Protein AF-A0A6G9EM21-F1 (afdb_monomer)

Structure (mmCIF, N/CA/C/O backbone):
data_AF-A0A6G9EM21-F1
#
_entry.id   AF-A0A6G9EM21-F1
#
loop_
_atom_site.group_PDB
_atom_site.id
_atom_site.type_symbol
_atom_site.label_atom_id
_atom_site.label_alt_id
_atom_site.label_comp_id
_atom_site.label_asym_id
_atom_site.label_entity_id
_atom_site.label_seq_id
_atom_site.pdbx_PDB_ins_code
_atom_site.Cartn_x
_atom_site.Cartn_y
_atom_site.Cartn_z
_atom_site.occupancy
_atom_site.B_iso_or_equiv
_atom_site.auth_seq_id
_atom_site.auth_comp_id
_atom_site.auth_asym_id
_atom_site.auth_atom_id
_atom_site.pdbx_PDB_model_num
ATOM 1 N N . LEU A 1 1 ? 14.519 4.868 7.957 1.00 59.94 1 LEU A N 1
ATOM 2 C CA . LEU A 1 1 ? 13.894 4.980 9.304 1.00 59.94 1 LEU A CA 1
ATOM 3 C C . LEU A 1 1 ? 13.442 6.405 9.648 1.00 59.94 1 LEU A C 1
ATOM 5 O O . LEU A 1 1 ? 12.243 6.588 9.795 1.00 59.94 1 LEU A O 1
ATOM 9 N N . GLN A 1 2 ? 14.322 7.418 9.740 1.00 82.00 2 GLN A N 1
ATOM 10 C CA . GLN A 1 2 ? 13.889 8.797 10.069 1.00 82.00 2 GLN A CA 1
ATOM 11 C C . GLN A 1 2 ? 12.864 9.377 9.078 1.00 82.00 2 GLN A C 1
ATOM 13 O O . GLN A 1 2 ? 11.896 9.990 9.519 1.00 82.00 2 GLN A O 1
ATOM 18 N N . THR A 1 3 ? 13.033 9.134 7.773 1.00 92.06 3 THR A N 1
ATOM 19 C CA . THR A 1 3 ? 12.125 9.622 6.719 1.00 92.06 3 THR A CA 1
ATOM 20 C C . THR A 1 3 ? 10.688 9.144 6.922 1.00 92.06 3 THR A C 1
ATOM 22 O O . THR A 1 3 ? 9.779 9.961 7.021 1.00 92.06 3 THR A O 1
ATOM 25 N N . ILE A 1 4 ? 10.485 7.829 7.063 1.00 96.50 4 ILE A N 1
ATOM 26 C CA . ILE A 1 4 ? 9.148 7.239 7.206 1.00 96.50 4 ILE A CA 1
ATOM 27 C C . ILE A 1 4 ? 8.507 7.598 8.544 1.00 96.50 4 ILE A C 1
ATOM 29 O O . ILE A 1 4 ? 7.344 7.985 8.572 1.00 96.50 4 ILE A O 1
ATOM 33 N N . VAL A 1 5 ? 9.257 7.540 9.650 1.00 96.94 5 VAL A N 1
ATOM 34 C CA . VAL A 1 5 ? 8.720 7.952 10.957 1.00 96.94 5 VAL A CA 1
ATOM 35 C C . VAL A 1 5 ? 8.294 9.423 10.917 1.00 96.94 5 VAL A C 1
ATOM 37 O O . VAL A 1 5 ? 7.222 9.761 11.410 1.00 96.94 5 VAL A O 1
ATOM 40 N N . GLY A 1 6 ? 9.088 10.294 10.283 1.00 96.69 6 GLY A N 1
ATOM 41 C CA . GLY A 1 6 ? 8.722 11.690 10.048 1.00 96.69 6 GLY A CA 1
ATOM 42 C C . GLY A 1 6 ? 7.448 11.824 9.212 1.00 96.69 6 GLY A C 1
ATOM 43 O O . GLY A 1 6 ? 6.511 12.490 9.642 1.00 96.69 6 GLY A O 1
ATOM 44 N N . MET A 1 7 ? 7.373 11.139 8.069 1.00 97.69 7 MET A N 1
ATOM 45 C CA . MET A 1 7 ? 6.186 11.130 7.206 1.00 97.69 7 MET A CA 1
ATOM 46 C C . MET A 1 7 ? 4.927 10.727 7.983 1.00 97.69 7 MET A C 1
ATOM 48 O O . MET A 1 7 ? 3.923 11.440 7.952 1.00 97.69 7 MET A O 1
ATOM 52 N N . VAL A 1 8 ? 4.978 9.612 8.715 1.00 98.38 8 VAL A N 1
ATOM 53 C CA . VAL A 1 8 ? 3.813 9.093 9.436 1.00 98.38 8 VAL A CA 1
ATOM 54 C C . VAL A 1 8 ? 3.415 10.022 10.579 1.00 98.38 8 VAL A C 1
ATOM 56 O O . VAL A 1 8 ? 2.252 10.405 10.672 1.00 98.38 8 VAL A O 1
ATOM 59 N N . VAL A 1 9 ? 4.359 10.441 11.424 1.00 98.19 9 VAL A N 1
ATOM 60 C CA . VAL A 1 9 ? 4.054 11.285 12.593 1.00 98.19 9 VAL A CA 1
ATOM 61 C C . VAL A 1 9 ? 3.484 12.646 12.181 1.00 98.19 9 VAL A C 1
ATOM 63 O O . VAL A 1 9 ? 2.595 13.163 12.861 1.00 98.19 9 VAL A O 1
ATOM 66 N N . TYR A 1 10 ? 3.962 13.224 11.076 1.00 98.12 10 TYR A N 1
ATOM 67 C CA . TYR A 1 10 ? 3.528 14.549 10.629 1.00 98.12 10 TYR A CA 1
ATOM 68 C C . TYR A 1 10 ? 2.214 14.505 9.835 1.00 98.12 10 TYR A C 1
ATOM 70 O O . TYR A 1 10 ? 1.411 15.431 9.961 1.00 98.12 10 TYR A O 1
ATOM 78 N N . SER A 1 11 ? 1.956 13.436 9.075 1.00 98.25 11 SER A N 1
ATOM 79 C CA . SER A 1 11 ? 0.751 13.322 8.240 1.00 98.25 11 SER A CA 1
ATOM 80 C C . SER A 1 11 ? -0.415 12.613 8.942 1.00 98.25 11 SER A C 1
ATOM 82 O O . SER A 1 11 ? -1.553 13.071 8.852 1.00 98.25 11 SER A O 1
ATOM 84 N N . TRP A 1 12 ? -0.163 11.563 9.734 1.00 98.56 12 TRP A N 1
ATOM 85 C CA . TRP A 1 12 ? -1.188 10.849 10.520 1.00 98.56 12 TRP A CA 1
ATOM 86 C C . TRP A 1 12 ? -1.395 11.480 11.903 1.00 98.56 12 TRP A C 1
ATOM 88 O O . TRP A 1 12 ? -1.632 10.799 12.895 1.00 98.56 12 TRP A O 1
ATOM 98 N N . ALA A 1 13 ? -1.362 12.810 11.992 1.00 98.19 13 ALA A N 1
ATOM 99 C CA . ALA A 1 13 ? -1.308 13.563 13.250 1.00 98.19 13 ALA A CA 1
ATOM 100 C C . ALA A 1 13 ? -2.474 13.322 14.240 1.00 98.19 13 ALA A C 1
ATOM 102 O O . ALA A 1 13 ? -2.432 13.809 15.371 1.00 98.19 13 ALA A O 1
ATOM 103 N N . LYS A 1 14 ? -3.545 12.637 13.820 1.00 98.31 14 LYS A N 1
ATOM 104 C CA . LYS A 1 14 ? -4.740 12.360 14.636 1.00 98.31 14 LYS A CA 1
ATOM 105 C C . LYS A 1 14 ? -4.825 10.933 15.166 1.00 98.31 14 LYS A C 1
ATOM 107 O O . LYS A 1 14 ? -5.665 10.689 16.027 1.00 98.31 14 LYS A O 1
ATOM 112 N N . VAL A 1 15 ? -3.998 10.014 14.674 1.00 98.31 15 VAL A N 1
ATOM 113 C CA . VAL A 1 15 ? -4.057 8.608 15.092 1.00 98.31 15 VAL A CA 1
ATOM 114 C C . VAL A 1 15 ? -3.282 8.383 16.394 1.00 98.31 15 VAL A C 1
ATOM 116 O O . VAL A 1 15 ? -2.522 9.241 16.848 1.00 98.31 15 VAL A O 1
ATOM 119 N N . SER A 1 16 ? -3.493 7.232 17.029 1.00 98.50 16 SER A N 1
ATOM 120 C CA . SER A 1 16 ? -2.779 6.864 18.254 1.00 98.50 16 SER A CA 1
ATOM 121 C C . SER A 1 16 ? -1.279 6.644 18.004 1.00 98.50 16 SER A C 1
ATOM 123 O O . SER A 1 16 ? -0.853 6.356 16.887 1.00 98.50 16 SER A O 1
ATOM 125 N N . LYS A 1 17 ? -0.457 6.725 19.060 1.00 98.50 17 LYS A N 1
ATOM 126 C CA . LYS A 1 17 ? 0.992 6.466 18.956 1.00 98.50 17 LYS A CA 1
ATOM 127 C C . LYS A 1 17 ? 1.306 5.053 18.460 1.00 98.50 17 LYS A C 1
ATOM 129 O O . LYS A 1 17 ? 2.229 4.889 17.675 1.00 98.50 17 LYS A O 1
ATOM 134 N N . GLU A 1 18 ? 0.523 4.066 18.894 1.00 98.69 18 GLU A N 1
ATOM 135 C CA . GLU A 1 18 ? 0.646 2.679 18.432 1.00 98.69 18 GLU A CA 1
ATOM 136 C C . GLU A 1 18 ? 0.342 2.572 16.935 1.00 98.69 18 GLU A C 1
ATOM 138 O O . GLU A 1 18 ? 1.113 1.977 16.195 1.00 98.69 18 GLU A O 1
ATOM 143 N N . CYS A 1 19 ? -0.724 3.227 16.462 1.00 98.69 19 CYS A N 1
ATOM 144 C CA . CYS A 1 19 ? -1.044 3.257 15.036 1.00 98.69 19 CYS A CA 1
ATOM 145 C C . CYS A 1 19 ? 0.065 3.947 14.220 1.00 98.69 19 CYS A C 1
ATOM 147 O O . CYS A 1 19 ? 0.481 3.421 13.191 1.00 98.69 19 CYS A O 1
ATOM 149 N N . MET A 1 20 ? 0.623 5.065 14.706 1.00 98.69 20 MET A N 1
ATOM 150 C CA . MET A 1 20 ? 1.788 5.699 14.070 1.00 98.69 20 MET A CA 1
ATOM 151 C C . MET A 1 20 ? 3.000 4.759 14.013 1.00 98.69 20 MET A C 1
ATOM 153 O O . MET A 1 20 ? 3.685 4.715 12.993 1.00 98.69 20 MET A O 1
ATOM 157 N N . ALA A 1 21 ? 3.285 4.023 15.088 1.00 98.56 21 ALA A N 1
ATOM 158 C CA . ALA A 1 21 ? 4.412 3.096 15.143 1.00 98.56 21 ALA A CA 1
ATOM 159 C C . ALA A 1 21 ? 4.234 1.933 14.155 1.00 98.56 21 ALA A C 1
ATOM 161 O O . ALA A 1 21 ? 5.119 1.695 13.333 1.00 98.56 21 ALA A O 1
ATOM 162 N N . ASP A 1 22 ? 3.072 1.281 14.170 1.00 98.75 22 ASP A N 1
ATOM 163 C CA . ASP A 1 22 ? 2.783 0.132 13.306 1.00 98.75 22 ASP A CA 1
ATOM 164 C C . ASP A 1 22 ? 2.757 0.537 11.819 1.00 98.75 22 ASP A C 1
ATOM 166 O O . ASP A 1 22 ? 3.325 -0.161 10.975 1.00 98.75 22 ASP A O 1
ATOM 170 N N . LEU A 1 23 ? 2.187 1.706 11.487 1.00 98.81 23 LEU A N 1
ATOM 171 C CA . LEU A 1 23 ? 2.252 2.266 10.129 1.00 98.81 23 LEU A CA 1
ATOM 172 C C . LEU A 1 23 ? 3.681 2.641 9.723 1.00 98.81 23 LEU A C 1
ATOM 174 O O . LEU A 1 23 ? 4.060 2.441 8.571 1.00 98.81 23 LEU A O 1
ATOM 178 N N . SER A 1 24 ? 4.494 3.154 10.651 1.00 98.62 24 SER A N 1
ATOM 179 C CA . SER A 1 24 ? 5.898 3.471 10.364 1.00 98.62 24 SER A CA 1
ATOM 180 C C . SER A 1 24 ? 6.705 2.220 10.028 1.00 98.62 24 SER A C 1
ATOM 182 O O . SER A 1 24 ? 7.569 2.279 9.156 1.00 98.62 24 SER A O 1
ATOM 184 N N . ILE A 1 25 ? 6.427 1.092 10.689 1.00 98.56 25 ILE A N 1
ATOM 185 C CA . ILE A 1 25 ? 7.046 -0.196 10.353 1.00 98.56 25 ILE A CA 1
ATOM 186 C C . ILE A 1 25 ? 6.605 -0.630 8.950 1.00 98.56 25 ILE A C 1
ATOM 188 O O . ILE A 1 25 ? 7.458 -0.909 8.109 1.00 98.56 25 ILE A O 1
ATOM 192 N N . HIS A 1 26 ? 5.298 -0.603 8.668 1.00 98.62 26 HIS A N 1
ATOM 193 C CA . HIS A 1 26 ? 4.746 -0.993 7.362 1.00 98.62 26 HIS A CA 1
ATOM 194 C C . HIS A 1 26 ? 5.339 -0.192 6.200 1.00 98.62 26 HIS A C 1
ATOM 196 O O . HIS A 1 26 ? 5.901 -0.767 5.273 1.00 98.62 26 HIS A O 1
ATOM 202 N N . TYR A 1 27 ? 5.295 1.139 6.281 1.00 98.44 27 TYR A N 1
ATOM 203 C CA . TYR A 1 27 ? 5.839 2.002 5.230 1.00 98.44 27 TYR A CA 1
ATOM 204 C C . TYR A 1 27 ? 7.375 1.975 5.160 1.00 98.44 27 TYR A C 1
ATOM 206 O O . TYR A 1 27 ? 7.960 2.376 4.158 1.00 98.44 27 TYR A O 1
ATOM 214 N N . THR A 1 28 ? 8.057 1.498 6.209 1.00 98.31 28 THR A N 1
ATOM 215 C CA . THR A 1 28 ? 9.502 1.240 6.132 1.00 98.31 28 THR A CA 1
ATOM 216 C C . THR A 1 28 ? 9.778 -0.025 5.330 1.00 98.31 28 THR A C 1
ATOM 218 O O . THR A 1 28 ? 10.708 -0.016 4.532 1.00 98.31 28 THR A O 1
ATOM 221 N N . TYR A 1 29 ? 8.975 -1.084 5.482 1.00 98.12 29 TYR A N 1
ATOM 222 C CA . TYR A 1 29 ? 9.105 -2.271 4.634 1.00 98.12 29 TYR A CA 1
ATOM 223 C C . TYR A 1 29 ? 8.899 -1.942 3.157 1.00 98.12 29 TYR A C 1
ATOM 225 O O . TYR A 1 29 ? 9.672 -2.424 2.333 1.00 98.12 29 TYR A O 1
ATOM 233 N N . THR A 1 30 ? 7.900 -1.122 2.816 1.00 96.88 30 THR A N 1
ATOM 234 C CA . THR A 1 30 ? 7.664 -0.733 1.417 1.00 96.88 30 THR A CA 1
ATOM 235 C C . THR A 1 30 ? 8.831 0.079 0.861 1.00 96.88 30 THR A C 1
ATOM 237 O O . THR A 1 30 ? 9.348 -0.268 -0.190 1.00 96.88 30 THR A O 1
ATOM 240 N N . LEU A 1 31 ? 9.329 1.075 1.605 1.00 95.25 31 LEU A N 1
ATOM 241 C CA . LEU A 1 31 ? 10.490 1.864 1.176 1.00 95.25 31 LEU A CA 1
ATOM 242 C C . LEU A 1 31 ? 11.756 1.008 0.993 1.00 95.25 31 LEU A C 1
ATOM 244 O O . LEU A 1 31 ? 12.541 1.265 0.099 1.00 95.25 31 LEU A O 1
ATOM 248 N N . VAL A 1 32 ? 11.972 -0.012 1.828 1.00 95.00 32 VAL A N 1
ATOM 249 C CA . VAL A 1 32 ? 13.135 -0.908 1.681 1.00 95.00 32 VAL A CA 1
ATOM 250 C C . VAL A 1 32 ? 13.022 -1.799 0.439 1.00 95.00 32 VAL A C 1
ATOM 252 O O . VAL A 1 32 ? 14.046 -2.180 -0.120 1.00 95.00 32 VAL A O 1
ATOM 255 N N . LEU A 1 33 ? 11.805 -2.158 0.020 1.00 95.50 33 LEU A N 1
ATOM 256 C CA . LEU A 1 33 ? 11.597 -2.930 -1.208 1.00 95.50 33 LEU A CA 1
ATOM 257 C C . LEU A 1 33 ? 11.843 -2.087 -2.462 1.00 95.50 33 LEU A C 1
ATOM 259 O O . LEU A 1 33 ? 12.364 -2.626 -3.430 1.00 95.50 33 LEU A O 1
ATOM 263 N N . ASP A 1 34 ? 11.507 -0.798 -2.409 1.00 91.19 34 ASP A N 1
ATOM 264 C CA . ASP A 1 34 ? 11.747 0.184 -3.477 1.00 91.19 34 ASP A CA 1
ATOM 265 C C . ASP A 1 34 ? 13.225 0.208 -3.917 1.00 91.19 34 ASP A C 1
ATOM 267 O O . ASP A 1 34 ? 13.535 0.265 -5.100 1.00 91.19 34 ASP A O 1
ATOM 271 N N . ASP A 1 35 ? 14.145 0.044 -2.958 1.00 89.56 35 ASP A N 1
ATOM 272 C CA . ASP A 1 35 ? 15.595 -0.008 -3.192 1.00 89.56 35 ASP A CA 1
ATOM 273 C C . ASP A 1 35 ? 16.114 -1.411 -3.610 1.00 89.56 35 ASP A C 1
ATOM 275 O O . ASP A 1 35 ? 17.324 -1.609 -3.782 1.00 89.56 35 ASP A O 1
ATOM 279 N N . SER A 1 36 ? 15.250 -2.430 -3.715 1.00 91.25 36 SER A N 1
ATOM 280 C CA . SER A 1 36 ? 15.664 -3.806 -4.033 1.00 91.25 36 SER A CA 1
ATOM 281 C C . SER A 1 36 ? 15.890 -4.020 -5.532 1.00 91.25 36 SER A C 1
ATOM 283 O O . SER A 1 36 ? 15.151 -3.530 -6.379 1.00 91.25 36 SER A O 1
ATOM 285 N N . SER A 1 37 ? 16.889 -4.842 -5.863 1.00 91.81 37 SER A N 1
ATOM 286 C CA . SER A 1 37 ? 17.206 -5.264 -7.238 1.0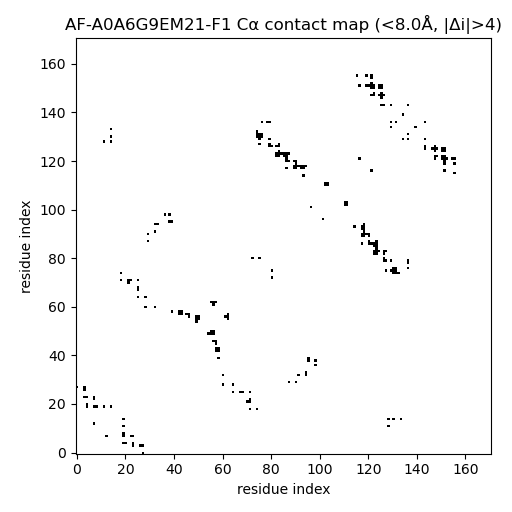0 91.81 37 SER A CA 1
ATOM 287 C C . SER A 1 37 ? 17.088 -6.779 -7.454 1.00 91.81 37 SER A C 1
ATOM 289 O O . SER A 1 37 ? 17.485 -7.287 -8.503 1.00 91.81 37 SER A O 1
ATOM 291 N N . ASP A 1 38 ? 16.556 -7.511 -6.471 1.00 91.38 38 ASP A N 1
ATOM 292 C CA . ASP A 1 38 ? 16.393 -8.962 -6.555 1.00 91.38 38 ASP A CA 1
ATOM 293 C C . ASP A 1 38 ? 15.192 -9.315 -7.445 1.00 91.38 38 ASP A C 1
ATOM 295 O O . ASP A 1 38 ? 14.087 -8.848 -7.181 1.00 91.38 38 ASP A O 1
ATOM 299 N N . ASP A 1 39 ? 15.379 -10.171 -8.458 1.00 95.25 39 ASP A N 1
ATOM 300 C CA . ASP A 1 39 ? 14.289 -10.635 -9.334 1.00 95.25 39 ASP A CA 1
ATOM 301 C C . ASP A 1 39 ? 13.228 -11.420 -8.529 1.00 95.25 39 ASP A C 1
ATOM 303 O O . ASP A 1 39 ? 13.528 -12.508 -8.017 1.00 95.25 39 ASP A O 1
ATOM 307 N N . PRO A 1 40 ? 11.973 -10.933 -8.436 1.00 96.62 40 PRO A N 1
ATOM 308 C CA . PRO A 1 40 ? 10.907 -11.607 -7.704 1.00 96.62 40 PRO A CA 1
ATOM 309 C C . PRO A 1 40 ? 10.452 -12.921 -8.344 1.00 96.62 40 PRO A C 1
ATOM 311 O O . PRO A 1 40 ? 9.860 -13.757 -7.652 1.00 96.62 40 PRO A O 1
ATOM 314 N N . HIS A 1 41 ? 10.700 -13.129 -9.645 1.00 97.75 41 HIS A N 1
ATOM 315 C CA . HIS A 1 41 ? 10.105 -14.223 -10.416 1.00 97.75 41 HIS A CA 1
ATOM 316 C C . HIS A 1 41 ? 10.253 -15.609 -9.759 1.00 97.75 41 HIS A C 1
ATOM 318 O O . HIS A 1 41 ? 9.231 -16.285 -9.586 1.00 97.75 41 HIS A O 1
ATOM 324 N N . PRO A 1 42 ? 11.453 -16.057 -9.327 1.00 98.00 42 PRO A N 1
ATOM 325 C CA . PRO A 1 42 ? 11.619 -17.391 -8.751 1.00 98.00 42 PRO A CA 1
ATOM 326 C C . PRO A 1 42 ? 10.843 -17.575 -7.443 1.00 98.00 42 PRO A C 1
ATOM 328 O O . PRO A 1 42 ? 10.323 -18.659 -7.179 1.00 98.00 42 PRO A O 1
ATOM 331 N N . ALA A 1 43 ? 10.745 -16.519 -6.632 1.00 97.31 43 ALA A N 1
ATOM 332 C CA . ALA A 1 43 ? 10.074 -16.549 -5.337 1.00 97.31 43 ALA A CA 1
ATOM 333 C C . ALA A 1 43 ? 8.543 -16.442 -5.450 1.00 97.31 43 ALA A C 1
ATOM 335 O O . ALA A 1 43 ? 7.837 -16.779 -4.500 1.00 97.31 43 ALA A O 1
ATOM 336 N N . MET A 1 44 ? 8.024 -16.015 -6.605 1.00 98.38 44 MET A N 1
ATOM 337 C CA . MET A 1 44 ? 6.587 -15.850 -6.845 1.00 98.38 44 MET A CA 1
ATOM 338 C C . MET A 1 44 ? 5.919 -17.061 -7.515 1.00 98.38 44 MET A C 1
ATOM 340 O O . MET A 1 44 ? 4.691 -17.111 -7.573 1.00 98.38 44 MET A O 1
ATOM 344 N N . LEU A 1 45 ? 6.683 -18.068 -7.966 1.00 98.38 45 LEU A N 1
ATOM 345 C CA . LEU A 1 45 ? 6.156 -19.242 -8.687 1.00 98.38 45 LEU A CA 1
ATOM 346 C C . LEU A 1 45 ? 5.033 -19.982 -7.942 1.00 98.38 45 LEU A C 1
ATOM 348 O O . LEU A 1 45 ? 4.077 -20.425 -8.571 1.00 98.38 45 LEU A O 1
ATOM 352 N N . ASN A 1 46 ? 5.142 -20.100 -6.616 1.00 98.06 46 ASN A N 1
ATOM 353 C CA . ASN A 1 46 ? 4.168 -20.804 -5.772 1.00 98.06 46 ASN A CA 1
ATOM 354 C C . ASN A 1 46 ? 3.368 -19.857 -4.864 1.00 98.06 46 ASN A C 1
ATOM 356 O O . ASN A 1 46 ? 2.684 -20.328 -3.957 1.00 98.06 46 ASN A O 1
ATOM 360 N N . TYR A 1 47 ? 3.427 -18.537 -5.101 1.00 98.56 47 TYR A N 1
ATOM 361 C CA . TYR A 1 47 ? 2.856 -17.521 -4.205 1.00 98.56 47 TYR A CA 1
ATOM 362 C C . TYR A 1 47 ? 1.413 -17.838 -3.795 1.00 98.56 47 TYR A C 1
ATOM 364 O O . TYR A 1 47 ? 1.074 -17.837 -2.609 1.00 98.56 47 TYR A O 1
ATOM 372 N N . PHE A 1 48 ? 0.565 -18.152 -4.778 1.00 98.50 48 PHE A N 1
ATOM 373 C CA . PHE A 1 48 ? -0.852 -18.414 -4.546 1.00 98.50 48 PHE A CA 1
ATOM 374 C C . PHE A 1 48 ? -1.096 -19.734 -3.807 1.00 98.50 48 PHE A C 1
ATOM 376 O O . PHE A 1 48 ? -1.893 -19.772 -2.870 1.00 98.50 48 PHE A O 1
ATOM 383 N N . ASP A 1 49 ? -0.397 -20.805 -4.189 1.00 98.56 49 ASP A N 1
ATOM 384 C CA . ASP A 1 49 ? -0.534 -22.111 -3.540 1.00 98.56 49 ASP A CA 1
ATOM 385 C C . ASP A 1 49 ? -0.053 -22.067 -2.086 1.00 98.56 49 ASP A C 1
ATOM 387 O O . ASP A 1 49 ? -0.637 -22.727 -1.219 1.00 98.56 49 ASP A O 1
ATOM 391 N N . ASP A 1 50 ? 1.004 -21.301 -1.806 1.00 98.56 50 ASP A N 1
ATOM 392 C CA . ASP A 1 50 ? 1.517 -21.072 -0.455 1.00 98.56 50 ASP A CA 1
ATOM 393 C C . ASP A 1 50 ? 0.551 -20.211 0.364 1.00 98.56 50 ASP A C 1
ATOM 395 O O . ASP A 1 50 ? 0.206 -20.587 1.487 1.00 98.56 50 ASP A O 1
ATOM 399 N N . LEU A 1 51 ? 0.017 -19.133 -0.222 1.00 98.06 51 LEU A N 1
ATOM 400 C CA . LEU A 1 51 ? -0.971 -18.264 0.421 1.00 98.06 51 LEU A CA 1
ATOM 401 C C . LEU A 1 51 ? -2.239 -19.038 0.801 1.00 98.06 51 LEU A C 1
ATOM 403 O O . LEU A 1 51 ? -2.677 -18.999 1.951 1.00 98.06 51 LEU A O 1
ATOM 407 N N . GLN A 1 52 ? -2.810 -19.775 -0.153 1.00 98.19 52 GLN A N 1
ATOM 408 C CA . GLN A 1 52 ? -4.045 -20.536 0.035 1.00 98.19 52 GLN A CA 1
ATOM 409 C C . GLN A 1 52 ? -3.885 -21.650 1.077 1.00 98.19 52 GLN A C 1
ATOM 411 O O . GLN A 1 52 ? -4.835 -21.980 1.790 1.00 98.19 52 GLN A O 1
ATOM 416 N N . ALA A 1 53 ? -2.693 -22.241 1.169 1.00 98.25 53 ALA A N 1
ATOM 417 C CA . ALA A 1 53 ? -2.393 -23.290 2.134 1.00 98.25 53 ALA A CA 1
ATOM 418 C C . ALA A 1 53 ? -1.900 -22.766 3.494 1.00 98.25 53 ALA A C 1
ATOM 420 O O . ALA A 1 53 ? -1.636 -23.578 4.383 1.00 98.25 53 ALA A O 1
ATOM 421 N N . GLY A 1 54 ? -1.755 -21.447 3.663 1.00 97.06 54 GLY A N 1
ATOM 422 C CA . GLY A 1 54 ? -1.226 -20.839 4.885 1.00 97.06 54 GLY A CA 1
ATOM 423 C C . GLY A 1 54 ? 0.244 -21.176 5.152 1.00 97.06 54 GLY A C 1
ATOM 424 O O . GLY A 1 54 ? 0.649 -21.251 6.311 1.00 97.06 54 GLY A O 1
ATOM 425 N N . ARG A 1 55 ? 1.030 -21.430 4.100 1.00 98.56 55 ARG A N 1
ATOM 426 C CA . ARG A 1 55 ? 2.484 -21.595 4.201 1.00 98.56 55 ARG A CA 1
ATOM 427 C C . ARG A 1 55 ? 3.162 -20.229 4.175 1.00 98.56 55 ARG A C 1
ATOM 429 O O . ARG A 1 55 ? 2.638 -19.268 3.613 1.00 98.56 55 ARG A O 1
ATOM 436 N N . GLU A 1 56 ? 4.329 -20.156 4.803 1.00 98.38 56 GLU A N 1
ATOM 437 C CA . GLU A 1 56 ? 5.194 -18.984 4.698 1.00 98.38 56 GLU A CA 1
ATOM 438 C C . GLU A 1 56 ? 5.548 -18.725 3.227 1.00 98.38 56 GLU A C 1
ATOM 440 O O . GLU A 1 56 ? 5.748 -19.659 2.450 1.00 98.38 56 GLU A O 1
ATOM 445 N N . GLN A 1 57 ? 5.586 -17.450 2.846 1.00 98.62 57 GLN A N 1
ATOM 446 C CA . GLN A 1 57 ? 5.890 -17.044 1.480 1.00 98.62 57 GLN A CA 1
ATOM 447 C C . GLN A 1 57 ? 7.376 -17.221 1.177 1.00 98.62 57 GLN A C 1
ATOM 449 O O . GLN A 1 57 ? 8.228 -16.899 2.001 1.00 98.62 57 GLN A O 1
ATOM 454 N N . SER A 1 58 ? 7.685 -17.677 -0.038 1.00 98.06 58 SER A N 1
ATOM 455 C CA . SER A 1 58 ? 9.072 -17.897 -0.470 1.00 98.06 58 SER A CA 1
ATOM 456 C C . SER A 1 58 ? 9.875 -16.593 -0.576 1.00 98.06 58 SER A C 1
ATOM 458 O O . SER A 1 58 ? 11.081 -16.587 -0.336 1.00 98.06 58 SER A O 1
ATOM 460 N N . HIS A 1 59 ? 9.223 -15.476 -0.919 1.00 97.94 59 HIS A N 1
ATOM 461 C CA . HIS A 1 59 ? 9.875 -14.169 -0.955 1.00 97.94 59 HIS A CA 1
ATOM 462 C C . HIS A 1 59 ? 10.022 -13.609 0.475 1.00 97.94 59 HIS A C 1
ATOM 464 O O . HIS A 1 59 ? 9.006 -13.401 1.147 1.00 97.94 59 HIS A O 1
ATOM 470 N N . PRO A 1 60 ? 11.241 -13.279 0.945 1.00 97.44 60 PRO A N 1
ATOM 471 C CA . PRO A 1 60 ? 11.481 -12.912 2.345 1.00 97.44 60 PRO A CA 1
ATOM 472 C C . PRO A 1 60 ? 10.740 -11.639 2.769 1.00 97.44 60 PRO A C 1
ATOM 474 O O . PRO A 1 60 ? 10.270 -11.539 3.900 1.00 97.44 60 PRO A O 1
ATOM 477 N N . TRP A 1 61 ? 10.572 -10.678 1.854 1.00 98.44 61 TRP A N 1
ATOM 478 C CA . TRP A 1 61 ? 9.757 -9.492 2.126 1.00 98.44 61 TRP A CA 1
ATOM 479 C C . TRP A 1 61 ? 8.295 -9.853 2.426 1.00 98.44 61 TRP A C 1
ATOM 481 O O . TRP A 1 61 ? 7.736 -9.360 3.401 1.00 98.44 61 TRP A O 1
ATOM 491 N N . TRP A 1 62 ? 7.694 -10.767 1.652 1.00 98.50 62 TRP A N 1
ATOM 492 C CA . TRP A 1 62 ? 6.320 -11.210 1.886 1.00 98.50 62 TRP A CA 1
ATOM 493 C C . TRP A 1 62 ? 6.183 -11.973 3.200 1.00 98.50 62 TRP A C 1
ATOM 495 O O . TRP A 1 62 ? 5.178 -11.793 3.885 1.00 98.50 62 TRP A O 1
ATOM 505 N N . ALA A 1 63 ? 7.175 -12.787 3.570 1.00 98.31 63 ALA A N 1
ATOM 506 C CA . ALA A 1 63 ? 7.187 -13.479 4.857 1.00 98.31 63 ALA A CA 1
ATOM 507 C C . ALA A 1 63 ? 7.109 -12.479 6.027 1.00 98.31 63 ALA A C 1
ATOM 509 O O . ALA A 1 63 ? 6.180 -12.543 6.833 1.00 98.31 63 ALA A O 1
ATOM 510 N N . LEU A 1 64 ? 8.006 -11.487 6.050 1.00 98.50 64 LEU A N 1
ATOM 511 C CA . LEU A 1 64 ? 8.074 -10.488 7.124 1.00 98.50 64 LEU A CA 1
ATOM 512 C C . LEU A 1 64 ? 6.867 -9.541 7.140 1.00 98.50 64 LEU A C 1
ATOM 514 O O . LEU A 1 64 ? 6.305 -9.264 8.202 1.00 98.50 64 LEU A O 1
ATOM 518 N N . VAL A 1 65 ? 6.445 -9.043 5.974 1.00 98.31 65 VAL A N 1
ATOM 519 C CA . VAL A 1 65 ? 5.308 -8.118 5.883 1.00 98.31 65 VAL A CA 1
ATOM 520 C C . VAL A 1 65 ? 4.013 -8.807 6.285 1.00 98.31 65 VAL A C 1
ATOM 522 O O . VAL A 1 65 ? 3.257 -8.233 7.066 1.00 98.31 65 VAL A O 1
ATOM 525 N N . ASN A 1 66 ? 3.762 -10.038 5.828 1.00 98.25 66 ASN A N 1
ATOM 526 C CA . ASN A 1 66 ? 2.544 -10.764 6.191 1.00 98.25 66 ASN A CA 1
ATOM 527 C C . ASN A 1 66 ? 2.529 -11.171 7.669 1.00 98.25 66 ASN A C 1
ATOM 529 O O . ASN A 1 66 ? 1.464 -11.130 8.288 1.00 98.25 66 ASN A O 1
ATOM 533 N N . GLU A 1 67 ? 3.683 -11.513 8.250 1.00 98.44 67 GLU A N 1
ATOM 534 C CA . GLU A 1 67 ? 3.802 -11.783 9.688 1.00 98.44 67 GLU A CA 1
ATOM 535 C C . GLU A 1 67 ? 3.497 -10.529 10.524 1.00 98.44 67 GLU A C 1
ATOM 537 O O . GLU A 1 67 ? 2.779 -10.601 11.524 1.00 98.44 67 GLU A O 1
ATOM 542 N N . HIS A 1 68 ? 3.990 -9.362 10.097 1.00 98.56 68 HIS A N 1
ATOM 543 C CA . HIS A 1 68 ? 3.775 -8.097 10.799 1.00 98.56 68 HIS A CA 1
ATOM 544 C C . HIS A 1 68 ? 2.383 -7.484 10.553 1.00 98.56 68 HIS A C 1
ATOM 546 O O . HIS A 1 68 ? 1.847 -6.797 11.429 1.00 98.56 68 HIS A O 1
ATOM 552 N N . PHE A 1 69 ? 1.772 -7.719 9.388 1.00 98.25 69 PHE A N 1
ATOM 553 C CA . PHE A 1 69 ? 0.548 -7.044 8.937 1.00 98.25 69 PHE A CA 1
ATOM 554 C C . PHE A 1 69 ? -0.595 -7.028 9.971 1.00 98.25 69 PHE A C 1
ATOM 556 O O . PHE A 1 69 ? -1.234 -5.983 10.122 1.00 98.25 69 PHE A O 1
ATOM 563 N N . PRO A 1 70 ? -0.867 -8.100 10.745 1.00 98.75 70 PRO A N 1
ATOM 564 C CA . PRO A 1 70 ? -1.882 -8.071 11.798 1.00 98.75 70 PRO A CA 1
ATOM 565 C C . PRO A 1 70 ? -1.724 -6.922 12.811 1.00 98.75 70 PRO A C 1
ATOM 567 O O . PRO A 1 70 ? -2.737 -6.390 13.277 1.00 98.75 70 PRO A O 1
ATOM 570 N N . ASN A 1 71 ? -0.494 -6.477 13.107 1.00 98.75 71 ASN A N 1
ATOM 571 C CA . ASN A 1 71 ? -0.236 -5.325 13.984 1.00 98.75 71 ASN A CA 1
ATOM 572 C C . ASN A 1 71 ? -0.729 -4.006 13.381 1.00 98.75 71 ASN A C 1
ATOM 574 O O . ASN A 1 71 ? -1.139 -3.113 14.115 1.00 98.75 71 ASN A O 1
ATOM 578 N N . VAL A 1 72 ? -0.761 -3.902 12.053 1.00 98.88 72 VAL A N 1
ATOM 579 C CA . VAL A 1 72 ? -1.324 -2.755 11.333 1.00 98.88 72 VAL A CA 1
ATOM 580 C C . VAL A 1 72 ? -2.840 -2.903 11.214 1.00 98.88 72 VAL A C 1
ATOM 582 O O . VAL A 1 72 ? -3.598 -2.010 11.595 1.00 98.88 72 VAL A O 1
ATOM 585 N N . LEU A 1 73 ? -3.313 -4.056 10.726 1.00 98.81 73 LEU A N 1
ATOM 586 C CA . LEU A 1 73 ? -4.730 -4.271 10.409 1.00 98.81 73 LEU A CA 1
ATOM 587 C C . LEU A 1 73 ? -5.631 -4.218 11.644 1.00 98.81 73 LEU A C 1
ATOM 589 O O . LEU A 1 73 ? -6.802 -3.852 11.529 1.00 98.81 73 LEU A O 1
ATOM 593 N N . ARG A 1 74 ? -5.100 -4.516 12.839 1.00 98.75 74 ARG A N 1
ATOM 594 C CA . ARG A 1 74 ? -5.860 -4.410 14.095 1.00 98.75 74 ARG A CA 1
ATOM 595 C C . ARG A 1 74 ? -6.431 -3.011 14.339 1.00 98.75 74 ARG A C 1
ATOM 597 O O . ARG A 1 74 ? -7.442 -2.923 15.035 1.00 98.75 74 ARG A O 1
ATOM 604 N N . HIS A 1 75 ? -5.853 -1.958 13.757 1.00 98.81 75 HIS A N 1
ATOM 605 C CA . HIS A 1 75 ? -6.319 -0.572 13.909 1.00 98.81 75 HIS A CA 1
ATOM 606 C C . HIS A 1 75 ? -7.528 -0.229 13.037 1.00 98.81 75 HIS A C 1
ATOM 608 O O . HIS A 1 75 ? -8.177 0.785 13.276 1.00 98.81 75 HIS A O 1
ATOM 614 N N . PHE A 1 76 ? -7.873 -1.065 12.057 1.00 98.88 76 PHE A N 1
ATOM 615 C CA . PHE A 1 76 ? -8.841 -0.719 11.016 1.00 98.88 76 PHE A CA 1
ATOM 616 C C . PHE A 1 76 ? -10.050 -1.663 10.993 1.00 98.88 76 PHE A C 1
ATOM 618 O O . PHE A 1 76 ? -10.053 -2.735 11.618 1.00 98.88 76 PHE A O 1
ATOM 625 N N . GLY A 1 77 ? -11.120 -1.202 10.340 1.00 98.62 77 GLY A N 1
ATOM 626 C CA . GLY A 1 77 ? -12.259 -2.029 9.951 1.00 98.62 77 GLY A CA 1
ATOM 627 C C . GLY A 1 77 ? -11.949 -2.850 8.692 1.00 98.62 77 GLY A C 1
ATOM 628 O O . GLY A 1 77 ? -10.935 -2.612 8.034 1.00 98.62 77 GLY A O 1
ATOM 629 N N . PRO A 1 78 ? -12.787 -3.847 8.361 1.00 98.75 78 PRO A N 1
ATOM 630 C CA . PRO A 1 78 ? -12.522 -4.769 7.260 1.00 98.75 78 PRO A CA 1
ATOM 631 C C . PRO A 1 78 ? -12.399 -4.090 5.887 1.00 98.75 78 PRO A C 1
ATOM 633 O O . PRO A 1 78 ? -11.603 -4.557 5.070 1.00 98.75 78 PRO A O 1
ATOM 636 N N . PHE A 1 79 ? -13.134 -3.006 5.608 1.00 98.81 79 PHE A N 1
ATOM 637 C CA . PHE A 1 79 ? -13.021 -2.313 4.317 1.00 98.81 79 PHE A CA 1
ATOM 638 C C . PHE A 1 79 ? -11.686 -1.571 4.185 1.00 98.81 79 PHE A C 1
ATOM 640 O O . PHE A 1 79 ? -11.003 -1.707 3.166 1.00 98.81 79 PHE A O 1
ATOM 647 N N . CYS A 1 80 ? -11.267 -0.833 5.212 1.00 98.81 80 CYS A N 1
ATOM 648 C CA . CYS A 1 80 ? -9.964 -0.180 5.232 1.00 98.81 80 CYS A CA 1
ATOM 649 C C . CYS A 1 80 ? -8.837 -1.219 5.206 1.00 98.81 80 CYS A C 1
ATOM 651 O O . CYS A 1 80 ? -7.925 -1.094 4.392 1.00 98.81 80 CYS A O 1
ATOM 653 N N . SER A 1 81 ? -8.932 -2.295 5.998 1.00 98.88 81 SER A N 1
ATOM 654 C CA . SER A 1 81 ? -7.954 -3.392 5.974 1.00 98.88 81 SER A CA 1
ATOM 655 C C . SER A 1 81 ? -7.780 -3.989 4.576 1.00 98.88 81 SER A C 1
ATOM 657 O O . SER A 1 81 ? -6.649 -4.189 4.142 1.00 98.88 81 SER A O 1
ATOM 659 N N . LEU A 1 82 ? -8.872 -4.218 3.838 1.00 98.88 82 LEU A N 1
ATOM 660 C CA . LEU A 1 82 ? -8.797 -4.717 2.464 1.00 98.88 82 LEU A CA 1
ATOM 661 C C . LEU A 1 82 ? -8.070 -3.739 1.527 1.00 98.88 82 LEU A C 1
ATOM 663 O O . LEU A 1 82 ? -7.306 -4.175 0.671 1.00 98.88 82 LEU A O 1
ATOM 667 N N . ASN A 1 83 ? -8.274 -2.429 1.686 1.00 98.88 83 ASN A N 1
ATOM 668 C CA . ASN A 1 83 ? -7.565 -1.428 0.885 1.00 98.88 83 ASN A CA 1
ATOM 669 C C . ASN A 1 83 ? -6.052 -1.439 1.143 1.00 98.88 83 ASN A C 1
ATOM 671 O O . ASN A 1 83 ? -5.288 -1.365 0.184 1.00 98.88 83 ASN A O 1
ATOM 675 N N . LEU A 1 84 ? -5.623 -1.602 2.400 1.00 98.88 84 LEU A N 1
ATOM 676 C CA . LEU A 1 84 ? -4.202 -1.736 2.747 1.00 98.88 84 LEU A CA 1
ATOM 677 C C . LEU A 1 84 ? -3.585 -2.987 2.103 1.00 98.88 84 LEU A C 1
ATOM 679 O O . LEU A 1 84 ? -2.511 -2.898 1.509 1.00 98.88 84 LEU A O 1
ATOM 683 N N . ILE A 1 85 ? -4.274 -4.131 2.182 1.00 98.81 85 ILE A N 1
ATOM 684 C CA . ILE A 1 85 ? -3.812 -5.403 1.599 1.00 98.81 85 ILE A CA 1
ATOM 685 C C . ILE A 1 85 ? -3.652 -5.279 0.081 1.00 98.81 85 ILE A C 1
ATOM 687 O O . ILE A 1 85 ? -2.576 -5.567 -0.437 1.00 98.81 85 ILE A O 1
ATOM 691 N N . ARG A 1 86 ? -4.690 -4.806 -0.629 1.00 98.75 86 ARG A N 1
ATOM 692 C CA . ARG A 1 86 ? -4.633 -4.648 -2.093 1.00 98.75 86 ARG A CA 1
ATOM 693 C C . ARG A 1 86 ? -3.504 -3.718 -2.507 1.00 98.75 86 ARG A C 1
ATOM 695 O O . ARG A 1 86 ? -2.669 -4.102 -3.302 1.00 98.75 86 ARG A O 1
ATOM 702 N N . SER A 1 87 ? -3.431 -2.541 -1.894 1.00 98.75 87 SER A N 1
ATOM 703 C CA . SER A 1 87 ? -2.430 -1.540 -2.256 1.00 98.75 87 SER A CA 1
ATOM 704 C C . SER A 1 87 ? -0.995 -1.996 -1.989 1.00 98.75 87 SER A C 1
ATOM 706 O O . SER A 1 87 ? -0.089 -1.547 -2.674 1.00 98.75 87 SER A O 1
ATOM 708 N N . THR A 1 88 ? -0.782 -2.856 -0.988 1.00 98.81 88 THR A N 1
ATOM 709 C CA . THR A 1 88 ? 0.540 -3.430 -0.689 1.00 98.81 88 THR A CA 1
ATOM 710 C C . THR A 1 88 ? 0.925 -4.503 -1.713 1.00 98.81 88 THR A C 1
ATOM 712 O O . THR A 1 88 ? 2.093 -4.625 -2.064 1.00 98.81 88 THR A O 1
ATOM 715 N N . MET A 1 89 ? -0.051 -5.261 -2.218 1.00 98.69 89 MET A N 1
ATOM 716 C CA . MET A 1 89 ? 0.144 -6.202 -3.325 1.00 98.69 89 MET A CA 1
ATOM 717 C C . MET A 1 89 ? 0.399 -5.474 -4.649 1.00 98.69 89 MET A C 1
ATOM 719 O O . MET A 1 89 ? 1.338 -5.839 -5.347 1.00 98.69 89 MET A O 1
ATOM 723 N N . ASP A 1 90 ? -0.369 -4.417 -4.935 1.00 98.69 90 ASP A N 1
ATOM 724 C CA . ASP A 1 90 ? -0.150 -3.532 -6.084 1.00 98.69 90 ASP A CA 1
ATOM 725 C C . ASP A 1 90 ? 1.282 -2.958 -6.030 1.00 98.69 90 ASP A C 1
ATOM 727 O O . ASP A 1 90 ? 2.039 -3.074 -6.986 1.00 98.69 90 ASP A O 1
ATOM 731 N N . PHE A 1 91 ? 1.711 -2.454 -4.867 1.00 98.69 91 PHE A N 1
ATOM 732 C CA . PHE A 1 91 ? 3.063 -1.919 -4.675 1.00 98.69 91 PHE A CA 1
ATOM 733 C C . PHE A 1 91 ? 4.168 -2.933 -4.986 1.00 98.69 91 PHE A C 1
ATOM 735 O O . PHE A 1 91 ? 5.137 -2.595 -5.658 1.00 98.69 91 PHE A O 1
ATOM 742 N N . PHE A 1 92 ? 4.009 -4.183 -4.546 1.00 98.69 92 PHE A N 1
ATOM 743 C CA . PHE A 1 92 ? 4.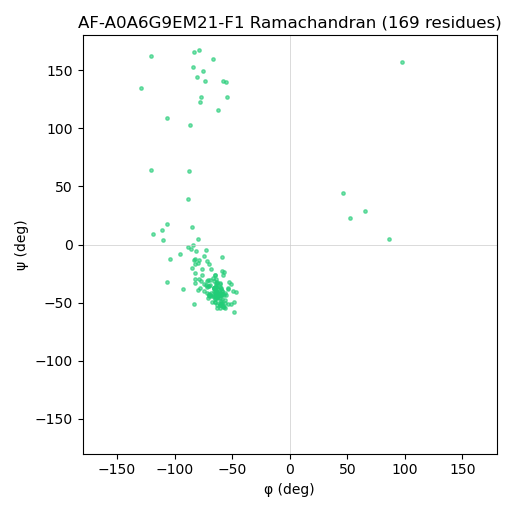971 -5.240 -4.851 1.00 98.69 92 PHE A CA 1
ATOM 744 C C . PHE A 1 92 ? 5.097 -5.490 -6.365 1.00 98.69 92 PHE A C 1
ATOM 746 O O . PHE A 1 92 ? 6.207 -5.656 -6.868 1.00 98.69 92 PHE A O 1
ATOM 753 N N . GLU A 1 93 ? 3.980 -5.494 -7.101 1.00 98.62 93 GLU A N 1
ATOM 754 C CA . GLU A 1 93 ? 4.001 -5.583 -8.569 1.00 98.62 93 GLU A CA 1
ATOM 755 C C . GLU A 1 93 ? 4.650 -4.343 -9.202 1.00 98.62 93 GLU A C 1
ATOM 757 O O . GLU A 1 93 ? 5.413 -4.474 -10.157 1.00 98.62 93 GLU A O 1
ATOM 762 N N . GLY A 1 94 ? 4.414 -3.156 -8.636 1.00 98.31 94 GLY A N 1
ATOM 763 C CA . GLY A 1 94 ? 5.051 -1.903 -9.048 1.00 98.31 94 GLY A CA 1
ATOM 764 C C . GLY A 1 94 ? 6.575 -1.985 -8.995 1.00 98.31 94 GLY A C 1
ATOM 765 O O . GLY A 1 94 ? 7.218 -1.811 -10.030 1.00 98.31 94 GLY A O 1
ATOM 766 N N . CYS A 1 95 ? 7.133 -2.363 -7.839 1.00 98.12 95 CYS A N 1
ATOM 767 C CA . CYS A 1 95 ? 8.579 -2.536 -7.682 1.00 98.12 95 CYS A CA 1
ATOM 768 C C . CYS A 1 95 ? 9.133 -3.593 -8.649 1.00 98.12 95 CYS A C 1
ATOM 770 O O . CYS A 1 95 ? 10.216 -3.420 -9.202 1.00 98.12 95 CYS A O 1
ATOM 772 N N . TRP A 1 96 ? 8.393 -4.679 -8.903 1.00 98.38 96 TRP A N 1
ATOM 773 C CA . TRP A 1 96 ? 8.813 -5.687 -9.882 1.00 98.38 96 TRP A CA 1
ATOM 774 C C . TRP A 1 96 ? 8.900 -5.101 -11.302 1.00 98.38 96 TRP A C 1
ATOM 776 O O . TRP A 1 96 ? 9.887 -5.325 -12.002 1.00 98.38 96 TRP A O 1
ATOM 786 N N . ILE A 1 97 ? 7.910 -4.315 -11.735 1.00 98.00 97 ILE A N 1
ATOM 787 C CA . ILE A 1 97 ? 7.935 -3.654 -13.051 1.00 98.00 97 ILE A CA 1
ATOM 788 C C . ILE A 1 97 ? 9.106 -2.660 -13.145 1.00 98.00 97 ILE A C 1
ATOM 790 O O . ILE A 1 97 ? 9.775 -2.595 -14.179 1.00 98.00 97 ILE A O 1
ATOM 794 N N . GLU A 1 98 ? 9.390 -1.915 -12.076 1.00 97.06 98 GLU A N 1
ATOM 795 C CA . GLU A 1 98 ? 10.449 -0.895 -12.045 1.00 97.06 98 GLU A CA 1
ATOM 796 C C . GLU A 1 98 ? 11.860 -1.462 -12.217 1.00 97.06 98 GLU A C 1
ATOM 798 O O . GLU A 1 98 ? 12.712 -0.794 -12.805 1.00 97.06 98 GLU A O 1
ATOM 803 N N . GLN A 1 99 ? 12.098 -2.725 -11.848 1.00 95.75 99 GLN A N 1
ATOM 804 C CA . GLN A 1 99 ? 13.385 -3.394 -12.090 1.00 95.75 99 GLN A CA 1
ATOM 805 C C . GLN A 1 99 ? 13.774 -3.458 -13.574 1.00 95.75 99 GLN A C 1
ATOM 807 O O . GLN A 1 99 ? 14.954 -3.579 -13.908 1.00 95.75 99 GLN A O 1
ATOM 812 N N . TYR A 1 100 ? 12.802 -3.357 -14.483 1.00 96.75 100 TYR A N 1
ATOM 813 C CA . TYR A 1 100 ? 13.052 -3.330 -15.925 1.00 96.75 100 TYR A CA 1
ATOM 814 C C . TYR A 1 100 ? 13.464 -1.948 -16.442 1.00 96.75 100 TYR A C 1
ATOM 816 O O . TYR A 1 100 ? 13.786 -1.828 -17.627 1.00 96.75 100 TYR A O 1
ATOM 824 N N . ASN A 1 101 ? 13.436 -0.917 -15.588 1.00 95.44 101 ASN A N 1
ATOM 825 C CA . ASN A 1 101 ? 13.726 0.476 -15.924 1.00 95.44 101 ASN A CA 1
ATOM 826 C C . ASN A 1 101 ? 13.020 0.926 -17.222 1.00 95.44 101 ASN A C 1
ATOM 828 O O . ASN A 1 101 ? 13.616 1.504 -18.134 1.00 95.44 101 ASN A O 1
ATOM 832 N N . PHE A 1 102 ? 11.741 0.555 -17.349 1.00 96.88 102 PHE A N 1
ATOM 833 C CA . PHE A 1 102 ? 10.954 0.747 -18.561 1.00 96.88 102 PHE A CA 1
ATOM 834 C C . PHE A 1 102 ? 9.940 1.878 -18.382 1.00 96.88 102 PHE A C 1
ATOM 836 O O . PHE A 1 102 ? 8.926 1.718 -17.706 1.00 96.88 102 PHE A O 1
ATOM 843 N N . GLY A 1 103 ? 10.182 3.003 -19.060 1.00 96.00 103 GLY A N 1
ATOM 844 C CA . GLY A 1 103 ? 9.301 4.180 -19.055 1.00 96.00 103 GLY A CA 1
ATOM 845 C C . GLY A 1 103 ? 8.071 4.090 -19.971 1.00 96.00 103 GLY A C 1
ATOM 846 O O . GLY A 1 103 ? 7.329 5.063 -20.091 1.00 96.00 103 GLY A O 1
ATOM 847 N N . GLY A 1 104 ? 7.839 2.947 -20.625 1.00 97.25 104 GLY A N 1
ATOM 848 C CA . GLY A 1 104 ? 6.747 2.764 -21.583 1.00 97.25 104 GLY A CA 1
ATOM 849 C C . GLY A 1 104 ? 7.177 2.940 -23.043 1.00 97.25 104 GLY A C 1
ATOM 850 O O . GLY A 1 104 ? 8.177 3.583 -23.364 1.00 97.25 104 GLY A O 1
ATOM 851 N N . PHE A 1 105 ? 6.414 2.348 -23.966 1.00 97.75 105 PHE A N 1
ATOM 852 C CA . PHE A 1 105 ? 6.641 2.541 -25.401 1.00 97.75 105 PHE A CA 1
ATOM 853 C C . PHE A 1 105 ? 6.155 3.929 -25.852 1.00 97.75 105 PHE A C 1
ATOM 855 O O . PHE A 1 105 ? 5.155 4.424 -25.323 1.00 97.75 105 PHE A O 1
ATOM 862 N N . PRO A 1 106 ? 6.774 4.542 -26.881 1.00 98.12 106 PRO A N 1
ATOM 863 C CA . PRO A 1 106 ? 6.251 5.769 -27.475 1.00 98.12 106 PRO A CA 1
ATOM 864 C C . PRO A 1 106 ? 4.788 5.613 -27.924 1.00 98.12 106 PRO A C 1
ATOM 866 O O . PRO A 1 106 ? 4.464 4.691 -28.673 1.00 98.12 106 PRO A O 1
ATOM 869 N N . GLY A 1 107 ? 3.915 6.520 -27.475 1.00 97.38 107 GLY A N 1
ATOM 870 C CA . GLY A 1 107 ? 2.468 6.485 -27.740 1.00 97.38 107 GLY A CA 1
ATOM 871 C C . GLY A 1 107 ? 1.650 5.635 -26.759 1.00 97.38 107 GLY A C 1
ATOM 872 O O . GLY A 1 107 ? 0.448 5.476 -26.951 1.00 97.38 107 GLY A O 1
ATOM 873 N N . SER A 1 108 ? 2.274 5.082 -25.715 1.00 98.00 108 SER A N 1
ATOM 874 C CA . SER A 1 108 ? 1.587 4.362 -24.639 1.00 98.00 108 SER A CA 1
ATOM 875 C C . SER A 1 108 ? 1.125 5.320 -23.530 1.00 98.00 108 SER A C 1
ATOM 877 O O . SER A 1 108 ? 1.588 5.223 -22.393 1.00 98.00 108 SER A O 1
ATOM 879 N N . ASP A 1 109 ? 0.217 6.242 -23.860 1.00 97.94 109 ASP A N 1
ATOM 880 C CA . ASP A 1 109 ? -0.167 7.391 -23.014 1.00 97.94 109 ASP A CA 1
ATOM 881 C C . ASP A 1 109 ? -0.712 7.010 -21.621 1.00 97.94 109 ASP A C 1
ATOM 883 O O . ASP A 1 109 ? -0.568 7.772 -20.666 1.00 97.94 109 ASP A O 1
ATOM 887 N N . ASP A 1 110 ? -1.289 5.814 -21.479 1.00 98.31 110 ASP A N 1
ATOM 888 C CA . ASP A 1 110 ? -1.843 5.317 -20.213 1.00 98.31 110 ASP A CA 1
ATOM 889 C C . ASP A 1 110 ? -0.785 4.710 -19.272 1.00 98.31 110 ASP A C 1
ATOM 891 O O . ASP A 1 110 ? -1.043 4.536 -18.076 1.00 98.31 110 ASP A O 1
ATOM 895 N N . TYR A 1 111 ? 0.407 4.380 -19.787 1.00 98.44 111 TYR A N 1
ATOM 896 C CA . TYR A 1 111 ? 1.440 3.666 -19.027 1.00 98.44 111 TYR A CA 1
ATOM 897 C C . TYR A 1 111 ? 1.967 4.451 -17.814 1.00 98.44 111 TYR A C 1
ATOM 899 O O . TYR A 1 111 ? 2.021 3.864 -16.731 1.00 98.44 111 TYR A O 1
ATOM 907 N N . PRO A 1 112 ? 2.281 5.760 -17.914 1.00 98.25 112 PRO A N 1
ATOM 908 C CA . PRO A 1 112 ? 2.832 6.501 -16.780 1.00 98.25 112 PRO A CA 1
ATOM 909 C C . PRO A 1 112 ? 1.911 6.496 -15.553 1.00 98.25 112 PRO A C 1
ATOM 911 O O . PRO A 1 112 ? 2.344 6.198 -14.442 1.00 98.25 112 PRO A O 1
ATOM 914 N N . GLN A 1 113 ? 0.613 6.762 -15.739 1.00 98.06 113 GLN A N 1
ATOM 915 C CA . GLN A 1 113 ? -0.341 6.761 -14.623 1.00 98.06 113 GLN A CA 1
ATOM 916 C C . GLN A 1 113 ? -0.720 5.355 -14.162 1.00 98.06 113 GLN A C 1
ATOM 918 O O . GLN A 1 113 ? -1.136 5.188 -13.015 1.00 98.06 113 GLN A O 1
ATOM 923 N N . PHE A 1 114 ? -0.641 4.356 -15.043 1.00 98.62 114 PHE A N 1
ATOM 924 C CA . PHE A 1 114 ? -0.781 2.959 -14.647 1.00 98.62 114 PHE A CA 1
ATOM 925 C C . PHE A 1 114 ? 0.315 2.580 -13.645 1.00 98.62 114 PHE A C 1
ATOM 927 O O . PHE A 1 114 ? -0.012 2.167 -12.532 1.00 98.62 114 PHE A O 1
ATOM 934 N N . LEU A 1 115 ? 1.585 2.804 -13.999 1.00 98.50 115 LEU A N 1
ATOM 935 C CA . LEU A 1 115 ? 2.712 2.468 -13.130 1.00 98.50 115 LEU A CA 1
ATOM 936 C C . LEU A 1 115 ? 2.680 3.293 -11.840 1.00 98.50 115 LEU A C 1
ATOM 938 O O . LEU A 1 115 ? 2.835 2.736 -10.755 1.00 98.50 115 LEU A O 1
ATOM 942 N N . ARG A 1 116 ? 2.360 4.592 -11.936 1.00 98.38 116 ARG A N 1
ATOM 943 C CA . ARG A 1 116 ? 2.303 5.461 -10.754 1.00 98.38 116 ARG A CA 1
ATOM 944 C C . ARG A 1 116 ? 1.234 5.053 -9.738 1.00 98.38 116 ARG A C 1
ATOM 946 O O . ARG A 1 116 ? 1.414 5.244 -8.540 1.00 98.38 116 ARG A O 1
ATOM 953 N N . ARG A 1 117 ? 0.112 4.484 -10.191 1.00 98.50 117 ARG A N 1
ATOM 954 C CA . ARG A 1 117 ? -0.896 3.908 -9.282 1.00 98.50 117 ARG A CA 1
ATOM 955 C C . ARG A 1 117 ? -0.409 2.607 -8.651 1.00 98.50 117 ARG A C 1
ATOM 957 O O . ARG A 1 117 ? -0.677 2.383 -7.475 1.00 98.50 117 ARG A O 1
ATOM 964 N N . MET A 1 118 ? 0.324 1.795 -9.413 1.00 98.31 118 MET A N 1
ATOM 965 C CA . MET A 1 118 ? 0.869 0.519 -8.954 1.00 98.31 118 MET A CA 1
ATOM 966 C C . MET A 1 118 ? 1.872 0.717 -7.806 1.00 98.31 118 MET A C 1
ATOM 968 O O . MET A 1 118 ? 1.682 0.173 -6.723 1.00 98.31 118 MET A O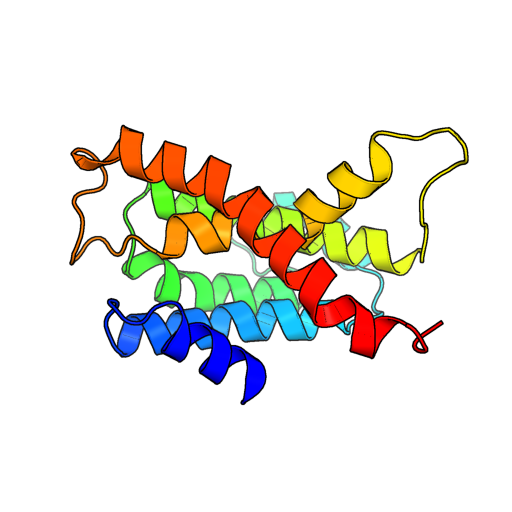 1
ATOM 972 N N . ASN A 1 119 ? 2.872 1.584 -7.991 1.00 97.00 119 ASN A N 1
ATOM 973 C CA . ASN A 1 119 ? 3.908 1.866 -6.984 1.00 97.00 119 ASN A CA 1
ATOM 974 C C . ASN A 1 119 ? 3.518 2.958 -5.958 1.00 97.00 119 ASN A C 1
ATOM 976 O O . ASN A 1 119 ? 4.257 3.244 -5.020 1.00 97.00 119 ASN A O 1
ATOM 980 N N . GLY A 1 120 ? 2.355 3.597 -6.110 1.00 97.00 120 GLY A N 1
ATOM 981 C CA . GLY A 1 120 ? 2.018 4.809 -5.360 1.00 97.00 120 GLY A CA 1
ATOM 982 C C . GLY A 1 120 ? 1.476 4.591 -3.946 1.00 97.00 120 GLY A C 1
ATOM 983 O O . GLY A 1 120 ? 1.330 5.558 -3.205 1.00 97.00 120 GLY A O 1
ATOM 984 N N . LEU A 1 121 ? 1.109 3.362 -3.559 1.00 98.31 121 LEU A N 1
ATOM 985 C CA . LEU A 1 121 ? 0.474 3.049 -2.260 1.00 98.31 121 LEU A CA 1
ATOM 986 C C . LEU A 1 121 ? -0.779 3.895 -1.930 1.00 98.31 121 LEU A C 1
ATOM 988 O O . LEU A 1 121 ? -1.159 4.034 -0.761 1.00 98.31 121 LEU A O 1
ATOM 992 N N . GLY A 1 122 ? -1.451 4.461 -2.938 1.00 98.06 122 GLY A N 1
ATOM 993 C CA . GLY A 1 122 ? -2.496 5.469 -2.738 1.00 98.06 122 GLY A CA 1
ATOM 994 C C . GLY A 1 122 ? -3.670 4.980 -1.887 1.00 98.06 122 GLY A C 1
ATOM 995 O O . GLY A 1 122 ? -4.101 5.670 -0.959 1.00 98.06 122 GLY A O 1
ATOM 996 N N . HIS A 1 123 ? -4.142 3.754 -2.124 1.00 98.62 123 HIS A N 1
ATOM 997 C CA . HIS A 1 123 ? -5.203 3.148 -1.319 1.00 98.62 123 HIS A CA 1
ATOM 998 C C . HIS A 1 123 ? -4.743 2.788 0.104 1.00 98.62 123 HIS A C 1
ATOM 1000 O O . HIS A 1 123 ? -5.529 2.945 1.042 1.00 98.62 123 HIS A O 1
ATOM 1006 N N . CYS A 1 124 ? -3.487 2.357 0.292 1.00 98.69 124 CYS A N 1
ATOM 1007 C CA . CYS A 1 124 ? -2.911 2.128 1.623 1.00 98.69 124 CYS A CA 1
ATOM 1008 C C . CYS A 1 124 ? -2.919 3.425 2.439 1.00 98.69 124 CYS A C 1
ATOM 1010 O O . CYS A 1 124 ? -3.411 3.456 3.572 1.00 98.69 124 CYS A O 1
ATOM 1012 N N . VAL A 1 125 ? -2.443 4.518 1.837 1.00 98.62 125 VAL A N 1
ATOM 1013 C CA . VAL A 1 125 ? -2.415 5.838 2.471 1.00 98.62 125 VAL A CA 1
ATOM 1014 C C . VAL A 1 125 ? -3.827 6.331 2.765 1.00 98.62 125 VAL A C 1
ATOM 1016 O O . VAL A 1 125 ? -4.144 6.595 3.922 1.00 98.62 125 VAL A O 1
ATOM 1019 N N . GLY A 1 126 ? -4.704 6.384 1.763 1.00 98.62 126 GLY A N 1
ATOM 1020 C CA . GLY A 1 126 ? -6.060 6.911 1.924 1.00 98.62 126 GLY A CA 1
ATOM 1021 C C . GLY A 1 126 ? -6.887 6.174 2.982 1.00 98.62 126 GLY A C 1
ATOM 1022 O O . GLY A 1 126 ? -7.600 6.812 3.758 1.00 98.62 126 GLY A O 1
ATOM 1023 N N . ALA A 1 127 ? -6.781 4.842 3.052 1.00 98.81 127 ALA A N 1
ATOM 1024 C CA . ALA A 1 127 ? -7.558 4.033 3.992 1.00 98.81 127 ALA A CA 1
ATOM 1025 C C . ALA A 1 127 ? -6.948 3.994 5.404 1.00 98.81 127 ALA A C 1
ATOM 1027 O O . ALA A 1 127 ? -7.686 3.914 6.389 1.00 98.81 127 ALA A O 1
ATOM 1028 N N . SER A 1 128 ? -5.622 4.112 5.536 1.00 98.75 128 SER A N 1
ATOM 1029 C CA . SER A 1 128 ? -4.953 4.112 6.848 1.00 98.75 128 SER A CA 1
ATOM 1030 C C . SER A 1 128 ? -5.167 5.400 7.655 1.00 98.75 128 SER A C 1
ATOM 1032 O O . SER A 1 128 ? -4.768 5.476 8.817 1.00 98.75 128 SER A O 1
ATOM 1034 N N . LEU A 1 129 ? -5.827 6.410 7.081 1.00 98.81 129 LEU A N 1
ATOM 1035 C CA . LEU A 1 129 ? -6.244 7.633 7.778 1.00 98.81 129 LEU A CA 1
ATOM 1036 C C . LEU A 1 129 ? -7.449 7.426 8.716 1.00 98.81 129 LEU A C 1
ATOM 1038 O O . LEU A 1 129 ? -7.762 8.321 9.503 1.00 98.81 129 LEU A O 1
ATOM 1042 N N . TRP A 1 130 ? -8.107 6.259 8.668 1.00 98.75 130 TRP A N 1
ATOM 1043 C CA . TRP A 1 130 ? -9.391 6.018 9.341 1.00 98.75 130 TRP A CA 1
ATOM 1044 C C . TRP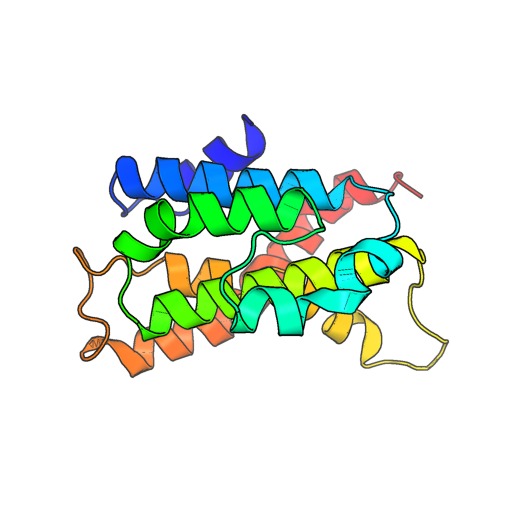 A 1 130 ? -9.357 4.876 10.377 1.00 98.75 130 TRP A C 1
ATOM 1046 O O . TRP A 1 130 ? -10.047 3.867 10.199 1.00 98.75 130 TRP A O 1
ATOM 1056 N N . PRO A 1 131 ? -8.579 4.990 11.473 1.00 98.75 131 PRO A N 1
ATOM 1057 C CA . PRO A 1 131 ? -8.618 4.015 12.562 1.00 98.75 131 PRO A CA 1
ATOM 1058 C C . PRO A 1 131 ? -10.024 3.820 13.148 1.00 98.75 131 PRO A C 1
ATOM 1060 O O . PRO A 1 131 ? -10.768 4.784 13.355 1.00 98.75 131 PRO A O 1
ATOM 1063 N N . LYS A 1 132 ? -10.386 2.570 13.458 1.00 98.50 132 LYS A N 1
ATOM 1064 C CA . LYS A 1 132 ? -11.741 2.206 13.920 1.00 98.50 132 LYS A CA 1
ATOM 1065 C C . LYS A 1 132 ? -12.073 2.657 15.345 1.00 98.50 132 LYS A C 1
ATOM 1067 O O . LYS A 1 132 ? -13.228 2.593 15.754 1.00 98.50 132 LYS A O 1
ATOM 1072 N N . ASP A 1 133 ? -11.067 3.051 16.120 1.00 97.88 133 ASP A N 1
ATOM 1073 C CA . ASP A 1 133 ? -11.234 3.657 17.444 1.00 97.88 133 ASP A CA 1
ATOM 1074 C C . ASP A 1 133 ? -11.689 5.124 17.356 1.00 97.88 133 ASP A C 1
ATOM 1076 O O . ASP A 1 133 ? -12.286 5.634 18.304 1.00 97.88 133 ASP A O 1
ATOM 1080 N N . LEU A 1 134 ? -11.461 5.781 16.213 1.00 98.38 134 LEU A N 1
ATOM 1081 C CA . LEU A 1 134 ? -11.858 7.166 15.948 1.00 98.38 134 LEU A CA 1
ATOM 1082 C C . LEU A 1 134 ? -13.051 7.275 14.990 1.00 98.38 134 LEU A C 1
ATOM 1084 O O . LEU A 1 134 ? -13.859 8.196 15.125 1.00 98.38 134 LEU A O 1
ATOM 1088 N N . PHE A 1 135 ? -13.174 6.349 14.036 1.00 98.50 135 PHE A N 1
ATOM 1089 C CA . PHE A 1 135 ? -14.168 6.409 12.965 1.00 98.50 135 PHE A CA 1
ATOM 1090 C C . PHE A 1 135 ? -14.952 5.099 12.843 1.00 98.50 135 PHE A C 1
ATOM 1092 O O . PHE A 1 135 ? -14.385 4.009 12.826 1.00 98.50 135 PHE A O 1
ATOM 1099 N N . ASP A 1 136 ? -16.277 5.194 12.708 1.00 98.56 136 ASP A N 1
ATOM 1100 C CA . ASP A 1 136 ? -17.122 4.036 12.404 1.00 98.56 136 ASP A CA 1
ATOM 1101 C C . ASP A 1 136 ? -17.180 3.854 10.884 1.00 98.56 136 ASP A C 1
ATOM 1103 O O . ASP A 1 136 ? -17.896 4.569 10.181 1.00 98.56 136 ASP A O 1
ATOM 1107 N N . GLU A 1 137 ? -16.427 2.874 10.384 1.00 98.44 137 GLU A N 1
ATOM 1108 C CA . GLU A 1 137 ? -16.267 2.588 8.953 1.00 98.44 137 GLU A CA 1
ATOM 1109 C C . GLU A 1 137 ? -17.599 2.463 8.197 1.00 98.44 137 GLU A C 1
ATOM 1111 O O . GLU A 1 137 ? -17.700 2.888 7.049 1.00 98.44 137 GLU A O 1
ATOM 1116 N N . ARG A 1 138 ? -18.653 1.935 8.834 1.00 98.44 138 ARG A N 1
ATOM 1117 C CA . ARG A 1 138 ? -19.963 1.787 8.180 1.00 98.44 138 ARG A CA 1
ATOM 1118 C C . ARG A 1 138 ? -20.720 3.103 8.113 1.00 98.44 138 ARG A C 1
ATOM 1120 O O . ARG A 1 138 ? -21.405 3.355 7.127 1.00 98.44 138 ARG A O 1
ATOM 1127 N N . LYS A 1 139 ? -20.621 3.930 9.156 1.00 98.62 139 LYS A N 1
ATOM 1128 C CA . LYS A 1 139 ? -21.283 5.244 9.185 1.00 98.62 139 LYS A CA 1
ATOM 1129 C C . LYS A 1 139 ? -20.612 6.241 8.249 1.00 98.62 139 LYS A C 1
ATOM 1131 O O . LYS A 1 139 ? -21.303 7.102 7.724 1.00 98.62 139 LYS A O 1
ATOM 1136 N N . ASN A 1 140 ? -19.301 6.111 8.056 1.00 98.62 140 ASN A N 1
ATOM 1137 C CA . ASN A 1 140 ? -18.490 7.020 7.250 1.00 98.62 140 ASN A CA 1
ATOM 1138 C C . ASN A 1 140 ? -18.052 6.413 5.906 1.00 98.62 140 ASN A C 1
ATOM 1140 O O . ASN A 1 140 ? -17.105 6.890 5.290 1.00 98.62 140 ASN A O 1
ATOM 1144 N N . PHE A 1 141 ? -18.700 5.336 5.450 1.00 98.75 141 PHE A N 1
ATOM 1145 C CA . PHE A 1 141 ? -18.243 4.554 4.298 1.00 98.75 141 PHE A CA 1
ATOM 1146 C C . PHE A 1 141 ? -18.081 5.389 3.021 1.00 98.75 141 PHE A C 1
ATOM 1148 O O . PHE A 1 141 ? -17.108 5.225 2.281 1.00 98.75 141 PHE A O 1
ATOM 1155 N N . LEU A 1 142 ? -19.031 6.290 2.756 1.00 98.69 142 LEU A N 1
ATOM 1156 C CA . LEU A 1 142 ? -19.029 7.117 1.550 1.00 98.69 142 LEU A CA 1
ATOM 1157 C C . LEU A 1 142 ? -17.902 8.148 1.595 1.00 98.69 142 LEU A C 1
ATOM 1159 O O . LEU A 1 142 ? -17.198 8.327 0.601 1.00 98.69 142 LEU A O 1
ATOM 1163 N N . GLU A 1 143 ? -17.698 8.785 2.745 1.00 98.75 143 GLU A N 1
ATOM 1164 C CA . GLU A 1 143 ? -16.625 9.748 2.964 1.00 98.75 143 GLU A CA 1
ATOM 1165 C C . GLU A 1 143 ? -15.257 9.072 2.888 1.00 98.75 143 GLU A C 1
ATOM 1167 O O . GLU A 1 143 ? -14.380 9.578 2.194 1.00 98.75 143 GLU A O 1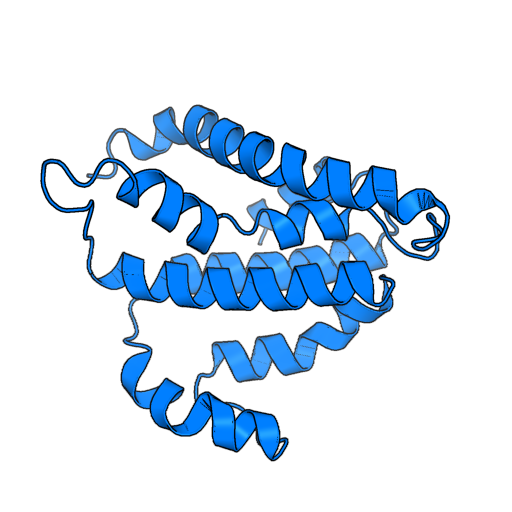
ATOM 1172 N N . ILE A 1 144 ? -15.091 7.907 3.524 1.00 98.81 144 ILE A N 1
ATOM 1173 C CA . ILE A 1 144 ? -13.847 7.127 3.483 1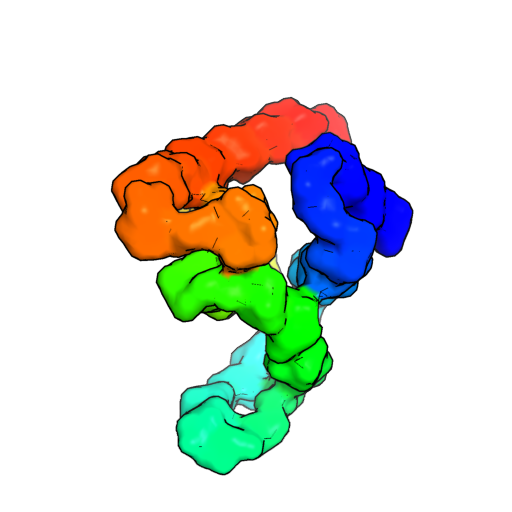.00 98.81 144 ILE A CA 1
ATOM 1174 C C . ILE A 1 144 ? -13.534 6.717 2.042 1.00 98.81 144 ILE A C 1
ATOM 1176 O O . ILE A 1 144 ? -12.435 6.971 1.563 1.00 98.81 144 ILE A O 1
ATOM 1180 N N . THR A 1 145 ? -14.496 6.133 1.322 1.00 98.81 145 THR A N 1
ATOM 118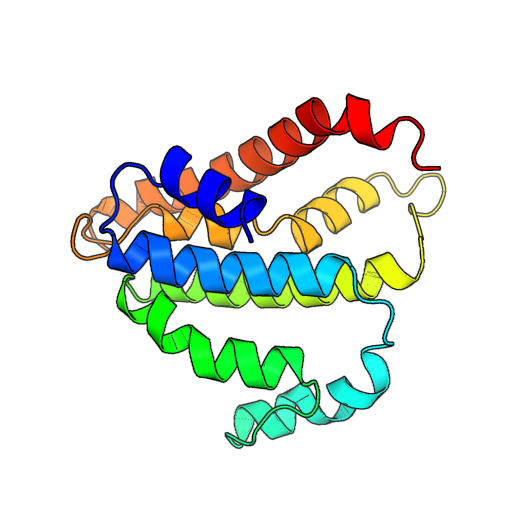1 C CA . THR A 1 145 ? -14.299 5.707 -0.077 1.00 98.81 145 THR A CA 1
ATOM 1182 C C . THR A 1 145 ? -13.939 6.890 -0.975 1.00 98.81 145 THR A C 1
ATOM 1184 O O . THR A 1 145 ? -13.021 6.808 -1.789 1.00 98.81 145 THR A O 1
ATOM 1187 N N . THR A 1 146 ? -14.632 8.015 -0.796 1.00 98.75 146 THR A N 1
ATOM 1188 C CA . THR A 1 146 ? -14.368 9.249 -1.544 1.00 98.75 146 THR A CA 1
ATOM 1189 C C . THR A 1 146 ? -12.984 9.811 -1.224 1.00 98.75 146 THR A C 1
ATOM 1191 O O . THR A 1 146 ? -12.272 10.241 -2.131 1.00 98.75 146 THR A O 1
ATOM 1194 N N . ALA A 1 147 ? -12.583 9.789 0.050 1.00 98.75 147 ALA A N 1
ATOM 1195 C CA . ALA A 1 147 ? -11.266 10.233 0.481 1.00 98.75 147 ALA A CA 1
ATOM 1196 C C . ALA A 1 147 ? -10.164 9.338 -0.086 1.00 98.75 147 ALA A C 1
ATOM 1198 O O . ALA A 1 147 ? -9.179 9.867 -0.581 1.00 98.75 147 ALA A O 1
ATOM 1199 N N . VAL A 1 148 ? -10.343 8.014 -0.081 1.00 98.75 148 VAL A N 1
ATOM 1200 C CA . VAL A 1 148 ? -9.400 7.058 -0.682 1.00 98.75 148 VAL A CA 1
ATOM 1201 C C . VAL A 1 148 ? -9.173 7.379 -2.162 1.00 98.75 148 VAL A C 1
ATOM 1203 O O . VAL A 1 148 ? -8.028 7.549 -2.570 1.00 98.75 148 VAL A O 1
ATOM 1206 N N . ALA A 1 149 ? -10.246 7.553 -2.938 1.00 98.62 149 ALA A N 1
ATOM 1207 C CA . ALA A 1 149 ? -10.151 7.836 -4.373 1.00 98.62 149 ALA A CA 1
ATOM 1208 C C . ALA A 1 149 ? -9.502 9.198 -4.695 1.00 98.62 149 ALA A C 1
ATOM 1210 O O . ALA A 1 149 ? -8.772 9.332 -5.673 1.00 98.62 149 ALA A O 1
ATOM 1211 N N . GLN A 1 150 ? -9.769 10.235 -3.895 1.00 98.56 150 GLN A N 1
ATOM 1212 C CA . GLN A 1 150 ? -9.175 11.559 -4.124 1.00 98.56 150 GLN A CA 1
ATOM 1213 C C . GLN A 1 150 ? -7.734 11.651 -3.608 1.00 98.56 150 GLN A C 1
ATOM 1215 O O . GLN A 1 150 ? -6.884 12.271 -4.249 1.00 98.56 150 GLN A O 1
ATOM 1220 N N . MET A 1 151 ? -7.458 11.039 -2.454 1.00 98.12 151 MET A N 1
ATOM 1221 C CA . MET A 1 151 ? -6.146 11.071 -1.812 1.00 98.12 151 MET A CA 1
ATOM 1222 C C . MET A 1 151 ? -5.111 10.250 -2.577 1.00 98.12 151 MET A C 1
ATOM 1224 O O . MET A 1 151 ? -3.947 10.636 -2.564 1.00 98.12 1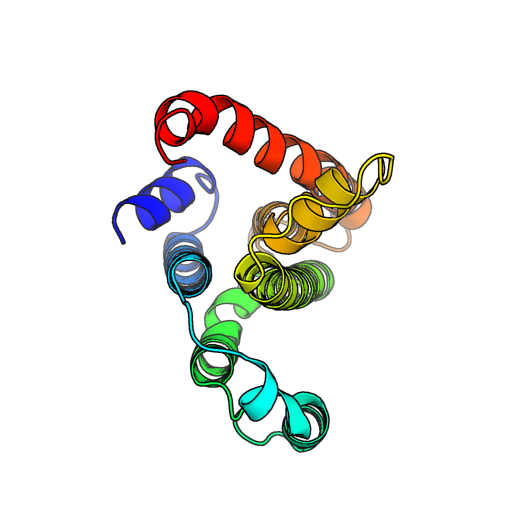51 MET A O 1
ATOM 1228 N N . GLU A 1 152 ? -5.526 9.177 -3.264 1.00 98.12 152 GLU A N 1
ATOM 1229 C CA . GLU A 1 152 ? -4.659 8.385 -4.148 1.00 98.12 152 GLU A CA 1
ATOM 1230 C C . GLU A 1 152 ? -3.869 9.294 -5.095 1.00 98.12 152 GLU A C 1
ATOM 1232 O O . GLU A 1 152 ? -2.645 9.323 -5.035 1.00 98.12 152 GLU A O 1
ATOM 1237 N N . ASN A 1 153 ? -4.570 10.099 -5.897 1.00 97.38 153 ASN A N 1
ATOM 1238 C CA . ASN A 1 153 ? -3.938 10.981 -6.876 1.00 97.38 153 ASN A CA 1
ATOM 1239 C C . ASN A 1 153 ? -3.227 12.170 -6.224 1.00 97.38 153 ASN A C 1
ATOM 1241 O O . ASN A 1 153 ? -2.126 12.537 -6.628 1.00 97.38 153 ASN A O 1
ATOM 1245 N N . TRP A 1 154 ? -3.848 12.787 -5.211 1.00 98.50 154 TRP A N 1
ATOM 1246 C CA . TRP A 1 154 ? -3.262 13.961 -4.564 1.00 98.50 154 TRP A CA 1
ATOM 1247 C C . TRP A 1 154 ? -1.901 13.640 -3.946 1.00 98.50 154 TRP A C 1
ATOM 1249 O O . TRP A 1 154 ? -0.948 14.389 -4.146 1.00 98.50 154 TRP A O 1
ATOM 1259 N N . MET A 1 155 ? -1.803 12.524 -3.222 1.00 97.44 155 MET A N 1
ATOM 1260 C CA . MET A 1 155 ? -0.581 12.159 -2.514 1.00 97.44 155 MET A CA 1
ATOM 1261 C C . MET A 1 155 ? 0.569 11.879 -3.482 1.00 97.44 155 MET A C 1
ATOM 1263 O O . MET A 1 155 ? 1.653 12.435 -3.296 1.00 97.44 155 MET A O 1
ATOM 1267 N N . VAL A 1 156 ? 0.324 11.095 -4.536 1.00 96.31 156 VAL A N 1
ATOM 1268 C CA . VAL A 1 156 ? 1.376 10.729 -5.494 1.00 96.31 156 VAL A CA 1
ATOM 1269 C C . VAL A 1 156 ? 1.838 11.930 -6.317 1.00 96.31 156 VAL A C 1
ATOM 1271 O O . VAL A 1 156 ? 3.036 12.146 -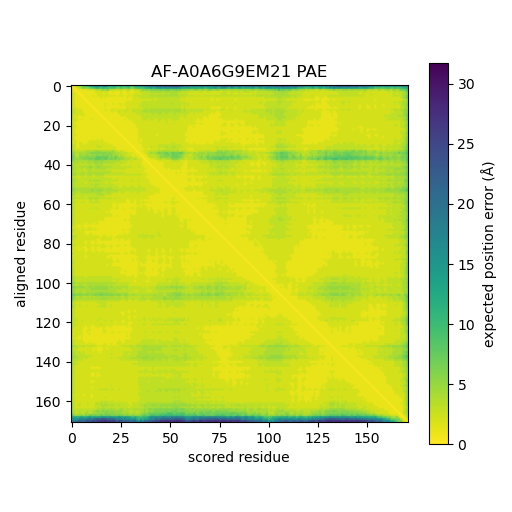6.447 1.00 96.31 156 VAL A O 1
ATOM 1274 N N . TRP A 1 157 ? 0.923 12.789 -6.781 1.00 98.12 157 TRP A N 1
ATOM 1275 C CA . TRP A 1 157 ? 1.303 13.963 -7.576 1.00 98.12 157 TRP A CA 1
ATOM 1276 C C . TRP A 1 157 ? 2.006 15.036 -6.750 1.00 98.12 157 TRP A C 1
ATOM 1278 O O . TRP A 1 157 ? 2.906 15.708 -7.250 1.00 98.12 157 TRP A O 1
ATOM 1288 N N . VAL A 1 158 ? 1.610 15.217 -5.486 1.00 98.25 158 VAL A N 1
ATOM 1289 C CA . VAL A 1 158 ? 2.343 16.107 -4.578 1.00 98.25 158 VAL A CA 1
ATOM 1290 C C . VAL A 1 158 ? 3.733 15.547 -4.308 1.00 98.25 158 VAL A C 1
ATOM 1292 O O . VAL A 1 158 ? 4.684 16.324 -4.280 1.00 98.25 158 VAL A O 1
ATOM 1295 N N . ASN A 1 159 ? 3.871 14.230 -4.133 1.00 96.38 159 ASN A N 1
ATOM 1296 C CA . ASN A 1 159 ? 5.181 13.609 -3.989 1.00 96.38 159 ASN A CA 1
ATOM 1297 C C . ASN A 1 159 ? 6.045 13.855 -5.231 1.00 96.38 159 ASN A C 1
ATOM 1299 O O . ASN A 1 159 ? 7.103 14.445 -5.052 1.00 96.38 159 ASN A O 1
ATOM 1303 N N . ASP A 1 160 ? 5.554 13.551 -6.436 1.00 97.19 160 ASP A N 1
ATOM 1304 C CA . ASP A 1 160 ? 6.284 13.743 -7.702 1.00 97.19 160 ASP A CA 1
ATOM 1305 C C . ASP A 1 160 ? 6.715 15.204 -7.901 1.00 97.19 160 ASP A C 1
ATOM 1307 O O . ASP A 1 160 ? 7.849 15.507 -8.269 1.00 97.19 160 ASP A O 1
ATOM 1311 N N . LEU A 1 161 ? 5.822 16.154 -7.604 1.00 97.88 161 LEU A N 1
ATOM 1312 C CA . LEU A 1 161 ? 6.135 17.578 -7.713 1.00 97.88 161 LEU A CA 1
ATOM 1313 C C . LEU A 1 161 ? 7.234 18.006 -6.730 1.00 97.88 161 LEU A C 1
ATOM 1315 O O . LEU A 1 161 ? 8.095 18.817 -7.069 1.00 97.88 161 LEU A O 1
ATOM 1319 N N . MET A 1 162 ? 7.178 17.507 -5.494 1.00 95.94 162 MET A N 1
ATOM 1320 C CA . MET A 1 162 ? 8.108 17.897 -4.431 1.00 95.94 162 MET A CA 1
ATOM 1321 C C . MET A 1 162 ? 9.429 17.121 -4.507 1.00 95.94 162 MET A C 1
ATOM 1323 O O . MET A 1 162 ? 10.449 17.616 -4.021 1.00 95.94 162 MET A O 1
ATOM 1327 N N . SER A 1 163 ? 9.427 15.930 -5.109 1.00 94.06 163 SER A N 1
ATOM 1328 C CA . SER A 1 163 ? 10.608 15.101 -5.342 1.00 94.06 163 SER A CA 1
ATOM 1329 C C . SER A 1 163 ? 11.349 15.474 -6.620 1.00 94.06 163 SER A C 1
ATOM 1331 O O . SER A 1 163 ? 12.555 15.239 -6.684 1.00 94.06 163 SER A O 1
ATOM 1333 N N . PHE A 1 164 ? 10.689 16.156 -7.564 1.00 95.75 164 PHE A N 1
ATOM 1334 C CA . PHE A 1 164 ? 11.279 16.574 -8.837 1.00 95.75 164 PHE A CA 1
ATOM 1335 C C . PHE A 1 164 ? 12.664 17.217 -8.691 1.00 95.75 164 PHE A C 1
ATOM 1337 O O . PHE A 1 164 ? 13.562 16.929 -9.468 1.00 95.75 164 PHE A O 1
ATOM 1344 N N . TYR A 1 165 ? 12.876 18.057 -7.669 1.00 95.25 165 TYR A N 1
ATOM 1345 C CA . TYR A 1 165 ? 14.182 18.689 -7.449 1.00 95.25 165 TYR A CA 1
ATOM 1346 C C . TYR A 1 165 ? 15.300 17.687 -7.130 1.00 95.25 165 TYR A C 1
ATOM 1348 O O . TYR A 1 165 ? 16.415 17.873 -7.604 1.00 95.25 165 TYR A O 1
ATOM 1356 N N . LYS A 1 166 ? 15.030 16.658 -6.312 1.00 92.38 166 LYS A N 1
ATOM 1357 C CA . LYS A 1 166 ? 16.049 15.647 -5.984 1.00 92.38 166 LYS A CA 1
ATOM 1358 C C . LYS A 1 166 ? 16.247 14.650 -7.127 1.00 92.38 166 LYS A C 1
ATOM 1360 O O . LYS A 1 166 ? 17.354 14.182 -7.304 1.00 92.38 166 LYS A O 1
ATOM 1365 N N . GLU A 1 167 ? 15.191 14.368 -7.888 1.00 90.06 167 GLU A N 1
ATOM 1366 C CA . GLU A 1 167 ? 15.195 13.391 -8.986 1.00 90.06 167 GLU A CA 1
ATOM 1367 C C . GLU A 1 167 ? 15.743 13.958 -10.300 1.00 90.06 167 GLU A C 1
ATOM 1369 O O . GLU A 1 167 ? 16.036 13.196 -11.210 1.00 90.06 167 GLU A O 1
ATOM 1374 N N . PHE A 1 168 ? 15.902 15.281 -10.413 1.00 89.00 168 PHE A N 1
ATOM 1375 C CA . PHE A 1 168 ? 16.298 15.934 -11.663 1.00 89.00 168 PHE A CA 1
ATOM 1376 C C . PHE A 1 168 ? 17.666 15.482 -12.203 1.00 89.00 168 PHE A C 1
ATOM 1378 O O . PHE A 1 168 ? 17.846 15.445 -13.416 1.00 89.00 168 PHE A O 1
ATOM 1385 N N . ASP A 1 169 ? 18.609 15.161 -11.312 1.00 87.19 169 ASP A N 1
ATOM 1386 C CA . ASP A 1 169 ? 19.984 14.771 -11.661 1.00 87.19 169 ASP A CA 1
ATOM 1387 C C . ASP A 1 169 ? 20.273 13.276 -11.390 1.00 87.19 169 ASP A C 1
ATOM 1389 O O . ASP A 1 169 ? 21.414 12.847 -11.550 1.00 87.19 169 ASP A O 1
ATOM 1393 N N . ASP A 1 170 ? 19.275 12.487 -10.968 1.00 66.12 170 ASP A N 1
ATOM 1394 C CA . ASP A 1 170 ? 19.429 11.057 -10.633 1.00 66.12 170 ASP A CA 1
ATOM 1395 C C . ASP A 1 170 ? 19.321 10.123 -11.874 1.00 66.12 170 ASP A C 1
ATOM 1397 O O . ASP A 1 170 ? 19.198 8.907 -11.722 1.00 66.12 170 ASP A O 1
ATOM 1401 N N . GLU A 1 171 ? 19.414 10.668 -13.100 1.00 51.50 171 GLU A N 1
ATOM 1402 C CA . GLU A 1 171 ? 19.506 9.917 -14.376 1.00 51.50 171 GLU A CA 1
ATOM 1403 C C . GLU A 1 171 ? 20.950 9.675 -14.863 1.00 51.50 171 GLU A C 1
ATOM 1405 O O . GLU A 1 171 ? 21.743 10.643 -14.973 1.00 51.50 171 GLU A O 1
#

pLDDT: mean 96.85, std 5.6, range [51.5, 98.88]

Organism: Gibberella zeae (NCBI:txid5518)

Solvent-accessible surface area (backbone atoms only — not comparable to full-atom values): 9537 Å² total; per-residue (Å²): 109,71,66,40,44,47,53,34,54,68,70,52,68,83,60,54,72,65,57,40,51,37,48,26,52,54,55,41,55,53,56,58,51,67,76,54,83,75,78,59,66,82,40,49,75,52,43,64,65,26,57,77,68,70,45,80,47,74,36,67,66,55,35,54,49,61,70,49,40,60,70,46,42,71,48,38,41,74,69,38,36,49,32,35,54,52,22,52,53,37,24,55,53,25,47,59,56,53,74,67,74,67,88,61,61,93,88,44,81,64,45,62,64,50,50,49,58,24,54,43,33,21,39,28,56,33,30,69,74,50,39,47,91,83,36,58,60,80,84,40,41,69,60,50,54,52,43,18,65,54,39,24,57,51,53,45,53,51,45,53,66,71,42,42,76,74,54,70,74,73,120

Foldseek 3Di:
DVVLLVVLCVVLVPDDPLLSVLSSVLVVLLVVLLPDLDQCVVQCPCQPVCVVVVHQGSDVSSNVNVVSLCSNCVQADPVLSVLLVVLVVLLNVLSNVCSVVDPDDVPPVCVVVSSLLSNVSLSNVLSSSAGCVRDPCVVCVVVSVVSSVVSSVVVSVVCCVVCCVVVVPVD

Secondary structure (DSSP, 8-state):
-HHHHHHHHHHSTTS-HHHHHHHHHHHHHHHHHHT-----HHHHTTHHHHHHTTPPPSSHHHHHHHHHHHHHHTTS-HHHHHHHHHHHHHHHHHHHHHTT-----TT-TTHHHHHHHHHS-HHHHHHHT--TTT--TTTTHHHHHHHHHHHHHHHHHHHHHHHHHHHTT--

Mean predicted aligned error: 2.73 Å

InterPro domains:
  IPR008949 Isoprenoid synthase domain superfamily [G3DSA:1.10.600.10] (1-171)
  IPR008949 Isoprenoid synthase domain superfamily [SSF48576] (5-169)
  IPR024652 Trichodiene synthase [PF06330] (1-171)

Sequence (171 aa):
LQTIVGMVVYSWAKVSKECMADLSIHYTYTLVLDDSSDDPHPAMLNYFDDLQAGREQSHPWWALVNEHFPNVLRHFGPFCSLNLIRSTMDFFEGCWIEQYNFGGFPGSDDYPQFLRRMNGLGHCVGASLWPKDLFDERKNFLEITTAVAQMENWMVWVNDLMSFYKEFDDE

Radius of gyration: 16.67 Å; Cα contacts (8 Å, |Δi|>4): 144; chains: 1; bounding box: 41×42×47 Å

Nearest PDB structures (foldseek):
  2ps6-assembly1_A  TM=1.001E+00  e=2.069E-20  Fusarium sporotrichioides
  1jfa-assembly1_A  TM=1.001E+00  e=4.673E-20  Fusarium sporotrichioides
  1yj4-assembly1_B  TM=1.000E+00  e=1.624E-19  Fusarium sporotrichioides
  2ps6-assembly1_B  TM=1.000E+00  e=1.788E-19  Fusarium sporotrichioides
  2ps4-assembly1_A  TM=1.001E+00  e=4.037E-19  Fusarium sporotrichioides